Protein AF-A0A2M7XDY9-F1 (afdb_monomer_lite)

pLDDT: mean 84.05, std 13.84, range [47.88, 97.44]

Structure (mmCIF, N/CA/C/O backbone):
data_AF-A0A2M7XDY9-F1
#
_entry.id   AF-A0A2M7XDY9-F1
#
loop_
_atom_site.group_PDB
_atom_site.id
_atom_site.type_symbol
_atom_site.label_atom_id
_atom_site.label_alt_id
_atom_site.label_comp_id
_atom_site.label_asym_id
_atom_site.label_entity_id
_atom_site.label_seq_id
_atom_site.pdbx_PDB_ins_code
_atom_site.Cartn_x
_atom_site.Cartn_y
_atom_site.Cartn_z
_atom_site.occupancy
_atom_site.B_iso_or_equiv
_atom_site.auth_seq_id
_atom_site.auth_comp_id
_atom_site.auth_asym_id
_atom_site.auth_atom_id
_atom_site.pdbx_PDB_model_num
ATOM 1 N N . MET A 1 1 ? 44.457 -18.824 17.904 1.00 47.88 1 MET A N 1
ATOM 2 C CA . MET A 1 1 ? 43.256 -17.983 17.7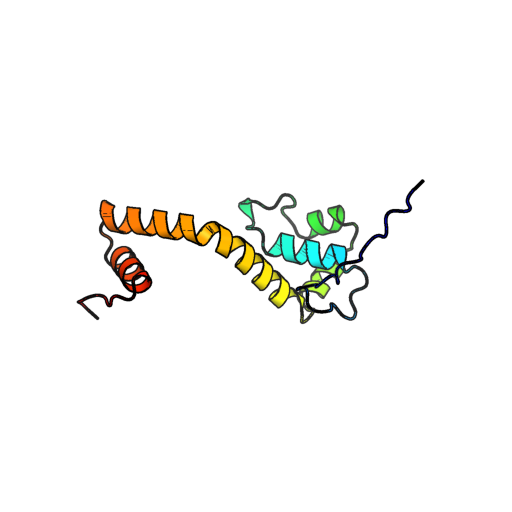11 1.00 47.88 1 MET A CA 1
ATOM 3 C C . MET A 1 1 ? 42.073 -18.923 17.550 1.00 47.88 1 MET A C 1
ATOM 5 O O . MET A 1 1 ? 42.213 -19.835 16.745 1.00 47.88 1 MET A O 1
ATOM 9 N N . PRO A 1 2 ? 40.983 -18.819 18.328 1.00 49.91 2 PRO A N 1
ATOM 10 C CA . PRO A 1 2 ? 39.837 -19.693 18.120 1.00 49.91 2 PRO A CA 1
ATOM 11 C C . PRO A 1 2 ? 39.021 -19.180 16.929 1.00 49.91 2 PRO A C 1
ATOM 13 O O . PRO A 1 2 ? 38.622 -18.018 16.892 1.00 49.91 2 PRO A O 1
ATOM 16 N N . GLU A 1 3 ? 38.813 -20.045 15.941 1.00 49.09 3 GLU A N 1
ATOM 17 C CA . GLU A 1 3 ? 37.969 -19.778 14.779 1.00 49.09 3 GLU A CA 1
ATOM 18 C C . GLU A 1 3 ? 36.494 -19.778 15.198 1.00 49.09 3 GLU A C 1
ATOM 20 O O . GLU A 1 3 ? 35.948 -20.789 15.648 1.00 49.09 3 GLU A O 1
ATOM 25 N N . THR A 1 4 ? 35.835 -18.630 15.062 1.00 50.94 4 THR A N 1
ATOM 26 C CA . THR A 1 4 ? 34.403 -18.487 15.325 1.00 50.94 4 THR A CA 1
ATOM 27 C C . THR A 1 4 ? 33.617 -19.243 14.254 1.00 50.94 4 THR A C 1
ATOM 29 O O . THR A 1 4 ? 33.508 -18.798 13.111 1.00 50.94 4 THR A O 1
ATOM 32 N N . LYS A 1 5 ? 33.050 -20.401 14.608 1.00 56.53 5 LYS A N 1
ATOM 33 C CA . LYS A 1 5 ? 32.114 -21.130 13.744 1.00 56.53 5 LYS A CA 1
ATOM 34 C C . LYS A 1 5 ? 30.842 -20.297 13.569 1.00 56.53 5 LYS A C 1
ATOM 36 O O . LYS A 1 5 ? 30.027 -20.219 14.483 1.00 56.53 5 LYS A O 1
ATOM 41 N N . LEU A 1 6 ? 30.662 -19.695 12.392 1.00 54.59 6 LEU A N 1
ATOM 42 C CA . LEU A 1 6 ? 29.385 -19.111 11.978 1.00 54.59 6 LEU A CA 1
ATOM 43 C C . LEU A 1 6 ? 28.340 -20.227 11.856 1.00 54.59 6 LEU A C 1
ATOM 45 O O . LEU A 1 6 ? 28.283 -20.947 10.857 1.00 54.59 6 LEU A O 1
ATOM 49 N N . THR A 1 7 ? 27.492 -20.370 12.867 1.00 56.31 7 THR A N 1
ATOM 50 C CA . THR A 1 7 ? 26.255 -21.140 12.767 1.00 56.31 7 THR A CA 1
ATOM 51 C C . THR A 1 7 ? 25.288 -20.376 11.862 1.00 56.31 7 THR A C 1
ATOM 53 O O . THR A 1 7 ? 24.645 -19.414 12.272 1.00 56.31 7 THR A O 1
ATOM 56 N N . LYS A 1 8 ? 25.198 -20.780 10.589 1.00 57.12 8 LYS A N 1
ATOM 57 C CA . LYS A 1 8 ? 24.160 -20.291 9.673 1.00 57.12 8 LYS A CA 1
ATOM 58 C C . LYS A 1 8 ? 22.806 -20.787 10.181 1.00 57.12 8 LYS A C 1
ATOM 60 O O . LYS A 1 8 ? 22.440 -21.935 9.938 1.00 57.12 8 LYS A O 1
ATOM 65 N N . ALA A 1 9 ? 22.076 -19.940 10.901 1.00 59.00 9 ALA A N 1
ATOM 66 C CA . ALA A 1 9 ? 20.655 -20.169 11.120 1.00 59.00 9 ALA A CA 1
ATOM 67 C C . ALA A 1 9 ? 19.960 -20.283 9.746 1.00 59.00 9 ALA A C 1
ATOM 69 O O . ALA A 1 9 ? 20.330 -19.549 8.821 1.00 59.00 9 ALA A O 1
ATOM 70 N N . PRO A 1 10 ? 18.993 -21.199 9.563 1.00 66.25 10 PRO A N 1
ATOM 71 C CA . PRO A 1 10 ? 18.257 -21.283 8.311 1.00 66.25 10 PRO A CA 1
ATOM 72 C C . PRO A 1 10 ? 17.510 -19.966 8.080 1.00 66.25 10 PRO A C 1
ATOM 74 O O . PRO A 1 10 ? 16.702 -19.543 8.906 1.00 66.25 10 PRO A O 1
ATOM 77 N N . ILE A 1 11 ? 17.791 -19.309 6.953 1.00 65.50 11 ILE A N 1
ATOM 78 C CA . ILE A 1 11 ? 17.052 -18.121 6.526 1.00 65.50 11 ILE A CA 1
ATOM 79 C C . ILE A 1 11 ? 15.661 -18.600 6.110 1.00 65.50 11 ILE A C 1
ATOM 81 O O . ILE A 1 11 ? 15.485 -19.184 5.041 1.00 65.50 11 ILE A O 1
ATOM 85 N N . ARG A 1 12 ? 14.666 -18.375 6.967 1.00 58.88 12 ARG A N 1
ATOM 86 C CA . ARG A 1 12 ? 13.259 -18.545 6.610 1.00 58.88 12 ARG A CA 1
ATOM 87 C C . ARG A 1 12 ? 12.804 -17.275 5.896 1.00 58.88 12 ARG A C 1
ATOM 89 O O . ARG A 1 12 ? 12.685 -16.228 6.520 1.00 58.88 12 ARG A O 1
ATOM 96 N N . SER A 1 13 ? 12.589 -17.366 4.586 1.00 60.31 13 SER A N 1
ATOM 97 C CA . SER A 1 13 ? 11.954 -16.289 3.827 1.00 60.31 13 SER A CA 1
ATOM 98 C C . SER A 1 13 ? 10.442 -16.462 3.887 1.00 60.31 13 SER A C 1
ATOM 100 O O . SER A 1 13 ? 9.917 -17.469 3.417 1.00 60.31 13 SER A O 1
ATOM 102 N N . ASP A 1 14 ? 9.737 -15.468 4.423 1.00 65.50 14 ASP A N 1
ATOM 103 C CA . ASP A 1 14 ? 8.274 -15.415 4.357 1.00 65.50 14 ASP A CA 1
ATOM 104 C C . ASP A 1 14 ? 7.774 -14.833 3.022 1.00 65.50 14 ASP A C 1
ATOM 106 O O . ASP A 1 14 ? 6.567 -14.639 2.832 1.00 65.50 14 ASP A O 1
ATOM 110 N N . PHE A 1 15 ? 8.676 -14.511 2.089 1.00 60.19 15 PHE A N 1
ATOM 111 C CA . PHE A 1 15 ? 8.303 -14.071 0.750 1.00 60.19 15 PHE A CA 1
ATOM 112 C C . PHE A 1 15 ? 8.026 -15.284 -0.145 1.00 60.19 15 PHE A C 1
ATOM 114 O O . PHE A 1 15 ? 8.867 -16.184 -0.222 1.00 60.19 15 PHE A O 1
ATOM 121 N N . PRO A 1 16 ? 6.874 -15.324 -0.844 1.00 64.62 16 PRO A N 1
ATOM 122 C CA . PRO A 1 16 ? 6.636 -16.356 -1.846 1.00 64.62 16 PRO A CA 1
ATOM 123 C C . PRO A 1 16 ? 7.735 -16.283 -2.911 1.00 64.62 16 PRO A C 1
ATOM 125 O O . PRO A 1 16 ? 8.169 -15.186 -3.262 1.00 64.62 16 PRO A O 1
ATOM 128 N N . MET A 1 17 ? 8.187 -17.431 -3.430 1.00 64.12 17 MET A N 1
ATOM 129 C CA . MET A 1 17 ? 9.162 -17.443 -4.527 1.00 64.12 17 MET A CA 1
ATOM 130 C C . MET A 1 17 ? 8.612 -16.644 -5.708 1.00 64.12 17 MET A C 1
ATOM 132 O O . MET A 1 17 ? 7.597 -17.030 -6.293 1.00 64.12 17 MET A O 1
ATOM 136 N N . ILE A 1 18 ? 9.284 -15.541 -6.041 1.00 68.75 18 ILE A N 1
ATOM 137 C CA . ILE A 1 18 ? 8.952 -14.726 -7.204 1.00 68.75 18 ILE A CA 1
ATOM 138 C C . ILE A 1 18 ? 9.631 -15.349 -8.417 1.00 68.75 18 ILE A C 1
ATOM 140 O O . ILE A 1 18 ? 10.832 -15.195 -8.622 1.00 68.75 18 ILE A O 1
ATOM 144 N N . VAL A 1 19 ? 8.863 -16.116 -9.185 1.00 67.25 19 VAL A N 1
ATOM 145 C CA . VAL A 1 19 ? 9.340 -16.776 -10.405 1.00 67.25 19 VAL A CA 1
ATOM 146 C C . VAL A 1 19 ? 9.232 -15.824 -11.592 1.00 67.25 19 VAL A C 1
ATOM 148 O O . VAL A 1 19 ? 8.279 -15.060 -11.687 1.00 67.25 19 VAL A O 1
ATOM 151 N N . ASN A 1 20 ? 10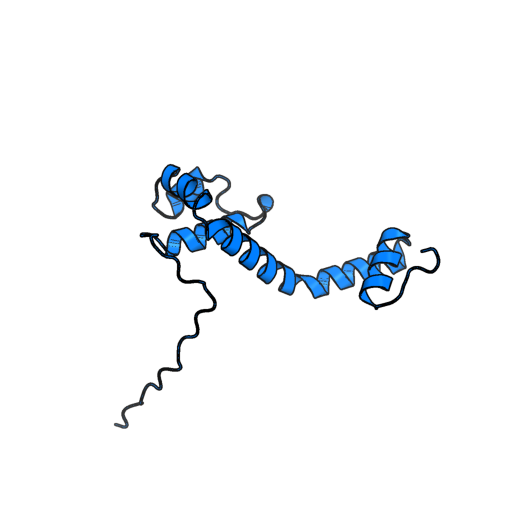.195 -15.894 -12.514 1.00 71.00 20 ASN A N 1
ATOM 152 C CA . ASN A 1 20 ? 10.194 -15.153 -13.784 1.00 71.00 20 ASN A CA 1
ATOM 153 C C . ASN A 1 20 ? 10.226 -13.616 -13.669 1.00 71.00 20 ASN A C 1
ATOM 155 O O . ASN A 1 20 ? 9.808 -12.918 -14.591 1.00 71.00 20 ASN A O 1
ATOM 159 N N . VAL A 1 21 ? 10.770 -13.077 -12.576 1.00 79.12 21 VAL A N 1
ATOM 160 C CA . VAL A 1 21 ? 11.079 -11.646 -12.450 1.00 79.12 21 VAL A CA 1
ATOM 161 C C . VAL A 1 21 ? 12.595 -11.486 -12.384 1.00 79.12 21 VAL A C 1
ATOM 163 O O . VAL A 1 21 ? 13.233 -12.022 -11.487 1.00 79.12 21 VAL A O 1
ATOM 166 N N . ILE A 1 22 ? 13.175 -10.762 -13.345 1.00 80.00 22 ILE A N 1
ATOM 167 C CA . ILE A 1 22 ? 14.630 -10.528 -13.424 1.00 80.00 22 ILE A CA 1
ATOM 168 C C . ILE A 1 22 ? 15.077 -9.518 -12.350 1.00 80.00 22 ILE A C 1
ATOM 170 O O . ILE A 1 22 ? 16.106 -9.697 -11.707 1.00 80.00 22 ILE A O 1
ATOM 174 N N . HIS A 1 23 ? 14.256 -8.495 -12.107 1.00 86.75 23 HIS A N 1
ATOM 175 C CA . HIS A 1 23 ? 14.501 -7.394 -11.167 1.00 86.75 23 HIS A CA 1
ATOM 176 C C . HIS A 1 23 ? 13.675 -7.577 -9.887 1.00 86.75 23 HIS A C 1
ATOM 178 O O . HIS A 1 23 ? 12.703 -6.865 -9.630 1.00 86.75 23 HIS A O 1
ATOM 184 N N . ILE A 1 24 ? 13.989 -8.626 -9.119 1.00 90.69 24 ILE A N 1
ATOM 185 C CA . ILE A 1 24 ? 13.190 -9.021 -7.945 1.00 90.69 24 ILE A CA 1
ATOM 186 C C . ILE A 1 24 ? 13.192 -7.924 -6.873 1.00 90.69 24 ILE A C 1
ATOM 188 O O . ILE A 1 24 ? 12.155 -7.664 -6.263 1.00 90.69 24 ILE A O 1
ATOM 192 N N . ALA A 1 25 ? 14.336 -7.278 -6.640 1.00 91.62 25 ALA A N 1
ATOM 193 C CA . ALA A 1 25 ? 14.456 -6.239 -5.623 1.00 91.62 25 ALA A CA 1
ATOM 194 C C . ALA A 1 25 ? 13.554 -5.041 -5.951 1.00 91.62 25 ALA A C 1
ATOM 196 O O . ALA A 1 25 ? 12.758 -4.614 -5.115 1.00 91.62 25 ALA A O 1
ATOM 197 N N . GLU A 1 26 ? 13.606 -4.565 -7.190 1.00 95.50 26 GLU A N 1
ATOM 198 C CA . GLU A 1 26 ? 12.809 -3.446 -7.686 1.00 95.50 26 GLU A CA 1
ATOM 199 C C . GLU A 1 26 ? 11.318 -3.810 -7.737 1.00 95.50 26 GLU A C 1
ATOM 201 O O . GLU A 1 26 ? 10.470 -2.979 -7.420 1.00 95.50 26 GLU A O 1
ATOM 206 N N . PHE A 1 27 ? 10.975 -5.065 -8.050 1.00 95.25 27 PHE A N 1
ATOM 207 C CA . PHE A 1 27 ? 9.597 -5.562 -7.985 1.00 95.25 27 PHE A CA 1
ATOM 208 C C . PHE A 1 27 ? 9.028 -5.485 -6.564 1.00 95.25 27 PHE A C 1
ATOM 210 O O . PHE A 1 27 ? 7.896 -5.038 -6.361 1.00 95.25 27 PHE A O 1
ATOM 217 N N . ILE A 1 28 ? 9.821 -5.887 -5.566 1.00 95.12 28 ILE A N 1
ATOM 218 C CA . ILE A 1 28 ? 9.447 -5.795 -4.151 1.00 95.12 28 ILE A CA 1
ATOM 219 C C . ILE A 1 28 ? 9.333 -4.325 -3.728 1.00 95.12 28 ILE A C 1
ATOM 221 O O . ILE A 1 28 ? 8.341 -3.952 -3.100 1.00 95.12 28 ILE A O 1
ATOM 225 N N . GLN A 1 29 ? 10.293 -3.476 -4.104 1.00 96.31 29 GLN A N 1
ATOM 226 C CA . GLN A 1 29 ? 10.235 -2.036 -3.830 1.00 96.31 29 GLN A CA 1
ATOM 227 C C . GLN A 1 29 ? 8.999 -1.391 -4.463 1.00 96.31 29 GLN A C 1
ATOM 229 O O . GLN A 1 29 ? 8.350 -0.554 -3.839 1.00 96.31 29 GLN A O 1
ATOM 234 N N . PHE A 1 30 ? 8.623 -1.808 -5.672 1.00 97.12 30 PHE A N 1
ATOM 235 C CA . PHE A 1 30 ? 7.442 -1.297 -6.353 1.00 97.12 30 PHE A CA 1
ATOM 236 C C . PHE A 1 30 ? 6.147 -1.714 -5.654 1.00 97.12 30 PHE A C 1
ATOM 238 O O . PHE A 1 30 ? 5.232 -0.900 -5.514 1.00 97.12 30 PHE A O 1
ATOM 245 N N . ALA A 1 31 ? 6.074 -2.953 -5.161 1.00 96.75 31 ALA A N 1
ATOM 246 C CA . ALA A 1 31 ? 4.952 -3.400 -4.344 1.00 96.75 31 ALA A CA 1
ATOM 247 C C . ALA A 1 31 ? 4.852 -2.591 -3.039 1.00 96.75 31 ALA A C 1
ATOM 249 O O . ALA A 1 31 ? 3.757 -2.171 -2.659 1.00 96.75 31 ALA A O 1
ATOM 250 N N . TYR A 1 32 ? 5.991 -2.301 -2.402 1.00 96.19 32 TYR A N 1
ATOM 251 C CA . TYR A 1 32 ? 6.047 -1.467 -1.200 1.00 96.19 32 TYR A CA 1
ATOM 252 C C . TYR A 1 32 ? 5.589 -0.033 -1.484 1.00 96.19 32 TYR A C 1
ATOM 254 O O . TYR A 1 32 ? 4.720 0.493 -0.794 1.00 96.19 32 TYR A O 1
ATOM 262 N N . TRP A 1 33 ? 6.082 0.575 -2.564 1.00 97.19 33 TRP A N 1
ATOM 263 C CA . TRP A 1 33 ? 5.648 1.897 -3.015 1.00 97.19 33 TRP A CA 1
ATOM 264 C C . TRP A 1 33 ? 4.139 1.950 -3.300 1.00 97.19 33 TRP A C 1
ATOM 266 O O . TRP A 1 33 ? 3.473 2.938 -2.979 1.00 97.19 33 TRP A O 1
ATOM 276 N N . TYR A 1 34 ? 3.568 0.872 -3.850 1.00 96.19 34 TYR A N 1
ATOM 277 C CA . TYR A 1 34 ? 2.124 0.749 -4.051 1.00 96.19 34 TYR A CA 1
ATOM 278 C C . TYR A 1 34 ? 1.335 0.606 -2.745 1.00 96.19 34 TYR A C 1
ATOM 280 O O . TYR A 1 34 ? 0.230 1.149 -2.663 1.00 96.19 34 TYR A O 1
ATOM 288 N N . ALA A 1 35 ? 1.886 -0.091 -1.749 1.00 95.75 35 ALA A N 1
ATOM 289 C CA . ALA A 1 35 ? 1.297 -0.225 -0.418 1.00 95.75 35 ALA A CA 1
ATOM 290 C C . ALA A 1 35 ? 1.292 1.107 0.353 1.00 95.75 35 ALA A C 1
ATOM 292 O O . ALA A 1 35 ? 0.354 1.381 1.097 1.00 95.75 35 ALA A O 1
ATOM 293 N N . THR A 1 36 ? 2.279 1.975 0.117 1.00 94.62 36 THR A N 1
ATOM 294 C CA . THR A 1 36 ? 2.355 3.301 0.740 1.00 94.62 36 THR A CA 1
ATOM 295 C C . THR A 1 36 ? 1.215 4.217 0.262 1.00 94.62 36 THR A C 1
ATOM 297 O O . THR A 1 36 ? 1.006 4.360 -0.954 1.00 94.62 36 THR A O 1
ATOM 300 N N . PRO A 1 37 ? 0.482 4.906 1.163 1.00 92.12 37 PRO A N 1
ATOM 301 C CA . PRO A 1 37 ? -0.543 5.871 0.768 1.00 92.12 37 PRO A CA 1
ATOM 302 C C . PRO A 1 37 ? 0.034 7.000 -0.092 1.00 92.12 37 PRO A C 1
ATOM 304 O O . PRO A 1 37 ? 1.113 7.516 0.192 1.00 92.12 37 PRO A O 1
ATOM 307 N N . LYS A 1 38 ? -0.698 7.436 -1.129 1.00 92.38 38 LYS A N 1
ATOM 308 C CA . LYS A 1 38 ? -0.219 8.436 -2.111 1.00 92.38 38 LYS A CA 1
ATOM 309 C C . LYS A 1 38 ? 0.343 9.714 -1.473 1.00 92.38 38 LYS A C 1
ATOM 311 O O . LYS A 1 38 ? 1.326 10.260 -1.969 1.00 92.38 38 LYS A O 1
ATOM 316 N N . ALA A 1 39 ? -0.262 10.171 -0.374 1.00 93.38 39 ALA A N 1
ATOM 317 C CA . ALA A 1 39 ? 0.187 11.348 0.365 1.00 93.38 39 ALA A CA 1
ATOM 318 C C . ALA A 1 39 ? 1.632 11.201 0.879 1.00 93.38 39 ALA A C 1
ATOM 320 O O . ALA A 1 39 ? 2.410 12.149 0.781 1.00 93.38 39 ALA A O 1
ATOM 321 N N . TYR A 1 40 ? 2.009 9.999 1.320 1.00 94.00 40 TYR A N 1
ATOM 322 C CA . TYR A 1 40 ? 3.296 9.702 1.956 1.00 94.00 40 TYR A CA 1
ATOM 323 C C . TYR A 1 40 ? 4.352 9.134 1.006 1.00 94.00 40 TYR A C 1
ATOM 325 O O . TYR A 1 40 ? 5.485 8.908 1.416 1.00 94.00 40 TYR A O 1
ATOM 333 N N . ARG A 1 41 ? 4.019 8.900 -0.267 1.00 95.56 41 ARG A N 1
ATOM 334 C CA . ARG A 1 41 ? 5.015 8.454 -1.251 1.00 95.56 41 ARG A CA 1
ATOM 335 C C . ARG A 1 41 ? 6.028 9.558 -1.509 1.00 95.56 41 ARG A C 1
ATOM 337 O O . ARG A 1 41 ? 5.627 10.693 -1.759 1.00 95.56 41 ARG A O 1
ATOM 344 N N . GLU A 1 42 ? 7.308 9.218 -1.503 1.00 94.88 42 GLU A N 1
ATOM 345 C CA . GLU A 1 42 ? 8.373 10.135 -1.909 1.00 94.88 42 GLU A CA 1
ATOM 346 C C . GLU A 1 42 ? 8.278 10.411 -3.418 1.00 94.88 42 GLU A C 1
ATOM 348 O O . GLU A 1 42 ? 8.058 11.547 -3.834 1.00 94.88 42 GLU A O 1
ATOM 353 N N . GLN A 1 43 ? 8.297 9.356 -4.239 1.00 97.31 43 GLN A N 1
ATOM 354 C CA . GLN A 1 43 ? 8.061 9.455 -5.680 1.00 97.31 43 GLN A CA 1
ATOM 355 C C . GLN A 1 43 ? 6.551 9.508 -5.936 1.00 97.31 43 GLN A C 1
ATOM 357 O O . GLN A 1 43 ? 5.819 8.568 -5.617 1.00 97.31 43 GLN A O 1
ATOM 362 N N . LYS A 1 44 ? 6.052 10.622 -6.481 1.00 95.81 44 LYS A N 1
ATOM 363 C CA . LYS A 1 44 ? 4.603 10.863 -6.609 1.00 95.81 44 LYS A CA 1
ATOM 364 C C . LYS A 1 44 ? 3.971 10.140 -7.792 1.00 95.81 44 LYS A C 1
ATOM 366 O O . LYS A 1 44 ? 2.771 9.858 -7.757 1.00 95.81 44 LYS A O 1
ATOM 371 N N . THR A 1 45 ? 4.759 9.807 -8.808 1.00 96.69 45 THR A N 1
ATOM 372 C CA . THR A 1 45 ? 4.282 9.129 -10.014 1.00 96.69 45 THR A CA 1
ATOM 373 C C . THR A 1 45 ? 5.018 7.813 -10.253 1.00 96.69 45 THR A C 1
ATOM 375 O O . THR A 1 45 ? 6.107 7.584 -9.727 1.00 96.69 45 THR A O 1
ATOM 378 N N . GLN A 1 46 ? 4.408 6.933 -11.053 1.00 95.62 46 GLN A N 1
ATOM 379 C CA . GLN A 1 46 ? 5.034 5.676 -11.471 1.00 95.62 46 GLN A CA 1
ATOM 380 C C . GLN A 1 46 ? 6.303 5.947 -12.289 1.00 95.62 46 GLN A C 1
ATOM 382 O O . GLN A 1 46 ? 7.304 5.266 -12.092 1.00 95.62 46 GLN A O 1
ATOM 387 N N . LYS A 1 47 ? 6.273 6.969 -13.151 1.00 96.94 47 LYS A N 1
ATOM 388 C CA . LYS A 1 47 ? 7.423 7.430 -13.930 1.00 96.94 47 LYS A CA 1
ATOM 389 C C . LYS A 1 47 ? 8.602 7.841 -13.046 1.00 96.94 47 LYS A C 1
ATOM 391 O O . LYS A 1 47 ? 9.721 7.396 -13.287 1.00 96.94 47 LYS A O 1
ATOM 396 N N . ASP A 1 48 ? 8.350 8.636 -12.006 1.00 97.06 48 ASP A N 1
ATOM 397 C CA . ASP A 1 48 ? 9.401 9.081 -11.078 1.00 97.06 48 ASP A CA 1
ATOM 398 C C . ASP A 1 48 ? 9.983 7.903 -10.294 1.00 97.06 48 ASP A C 1
ATOM 400 O O . ASP A 1 48 ? 11.193 7.814 -10.100 1.00 97.06 48 ASP A O 1
ATOM 404 N N . PHE A 1 49 ? 9.125 6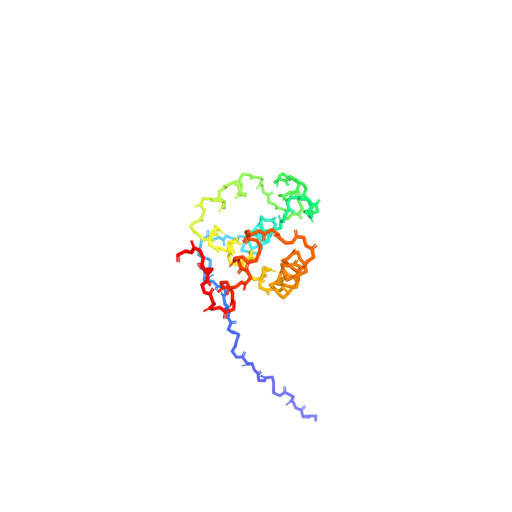.966 -9.878 1.00 97.44 49 PHE A N 1
ATOM 405 C CA . PHE A 1 49 ? 9.565 5.745 -9.213 1.00 97.44 49 PHE A CA 1
ATOM 406 C C . PHE A 1 49 ? 10.429 4.877 -10.138 1.00 97.44 49 PHE A C 1
ATOM 408 O O . PHE A 1 49 ? 11.492 4.422 -9.726 1.00 97.44 49 PHE A O 1
ATOM 415 N N . ALA A 1 50 ? 10.015 4.694 -11.397 1.00 95.88 50 ALA A N 1
ATOM 416 C CA . ALA A 1 50 ? 10.761 3.932 -12.398 1.00 95.88 50 ALA A CA 1
ATOM 417 C C . ALA A 1 50 ? 12.172 4.500 -12.597 1.00 95.88 50 ALA A C 1
ATOM 419 O O . ALA A 1 50 ? 13.153 3.757 -12.563 1.00 95.88 50 ALA A O 1
ATOM 420 N N . ALA A 1 51 ? 12.269 5.828 -12.719 1.00 96.81 51 ALA A N 1
ATOM 421 C CA . ALA A 1 51 ? 13.540 6.532 -12.825 1.00 96.81 51 ALA A CA 1
ATOM 422 C C . ALA A 1 51 ? 14.414 6.341 -11.574 1.00 96.81 51 ALA A C 1
ATOM 424 O O . ALA A 1 51 ? 15.616 6.125 -11.704 1.00 96.81 51 ALA A O 1
ATOM 425 N N . ALA A 1 52 ? 13.820 6.373 -10.376 1.00 96.12 52 ALA A N 1
ATOM 426 C CA . ALA A 1 52 ? 14.544 6.211 -9.116 1.00 96.12 52 ALA A CA 1
ATOM 427 C C . ALA A 1 52 ? 15.136 4.803 -8.929 1.00 96.12 52 ALA A C 1
ATOM 429 O O . ALA A 1 52 ? 16.228 4.676 -8.380 1.00 96.12 52 ALA A O 1
ATOM 430 N N . VAL A 1 53 ? 14.446 3.757 -9.396 1.00 94.44 53 VAL A N 1
ATOM 431 C CA . VAL A 1 53 ? 14.900 2.357 -9.264 1.00 94.44 53 VAL A CA 1
ATOM 432 C C . VAL A 1 53 ? 15.598 1.815 -10.518 1.00 94.44 53 VAL A C 1
ATOM 434 O O . VAL A 1 53 ? 15.992 0.654 -10.552 1.00 94.44 53 VAL A O 1
ATOM 437 N N . GLY A 1 54 ? 15.767 2.643 -11.554 1.00 93.50 54 GLY A N 1
ATOM 438 C CA . GLY A 1 54 ? 16.529 2.295 -12.756 1.00 93.50 54 GLY A CA 1
ATOM 439 C C . GLY A 1 54 ? 15.827 1.323 -13.711 1.00 93.50 54 GLY A C 1
ATOM 440 O O . GLY A 1 54 ? 16.501 0.546 -14.385 1.00 93.50 54 GLY A O 1
ATOM 441 N N . VAL A 1 55 ? 14.492 1.359 -13.798 1.00 94.25 55 VAL A N 1
ATOM 442 C CA . VAL A 1 55 ? 13.708 0.522 -14.728 1.00 94.25 55 VAL A CA 1
ATOM 443 C C . VAL A 1 55 ? 12.826 1.367 -15.648 1.00 94.25 55 VAL A C 1
ATOM 445 O O . VAL A 1 55 ? 12.520 2.522 -15.360 1.00 94.25 55 VAL A O 1
ATOM 448 N N . CYS A 1 56 ? 12.382 0.794 -16.768 1.00 93.81 56 CYS A N 1
ATOM 449 C CA . CYS A 1 56 ? 11.409 1.449 -17.641 1.00 93.81 56 CYS A CA 1
ATOM 450 C C . CYS A 1 56 ? 10.017 1.486 -16.991 1.00 93.81 56 CYS A C 1
ATOM 452 O O . CYS A 1 56 ? 9.604 0.548 -16.308 1.00 93.81 56 CYS A O 1
ATOM 454 N N . GLU A 1 57 ? 9.250 2.547 -17.254 1.00 94.75 57 GLU A N 1
ATOM 455 C CA . GLU A 1 57 ? 7.876 2.670 -16.749 1.00 94.75 57 GLU A CA 1
ATOM 456 C C . GLU A 1 57 ? 6.962 1.537 -17.255 1.00 94.75 57 GLU A C 1
ATOM 458 O O . GLU A 1 57 ? 6.096 1.065 -16.514 1.00 94.75 57 GLU A O 1
ATOM 463 N N . ASP A 1 58 ? 7.193 1.047 -18.475 1.00 94.06 58 ASP A N 1
ATOM 464 C CA . ASP A 1 58 ? 6.467 -0.091 -19.052 1.00 94.06 58 ASP A CA 1
ATOM 465 C C . ASP A 1 58 ? 6.723 -1.390 -18.279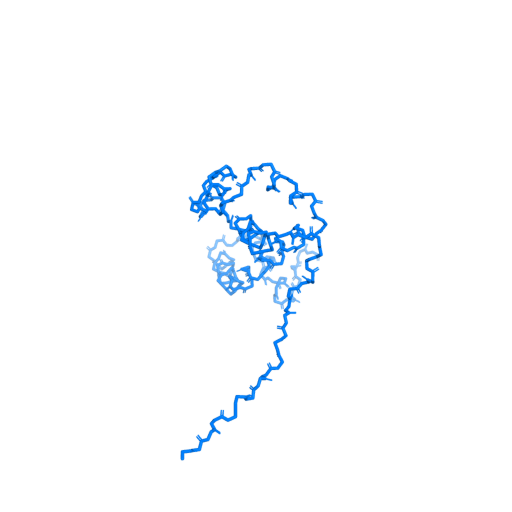 1.00 94.06 58 ASP A C 1
ATOM 467 O O . ASP A 1 58 ? 5.783 -2.140 -18.014 1.00 94.06 58 ASP A O 1
ATOM 471 N N . THR A 1 59 ? 7.954 -1.602 -17.799 1.00 93.62 59 THR A N 1
ATOM 472 C CA . THR A 1 59 ? 8.306 -2.747 -16.946 1.00 93.62 59 THR A CA 1
ATOM 473 C C . THR A 1 59 ? 7.449 -2.771 -15.680 1.00 93.62 59 THR A C 1
ATOM 475 O O . THR A 1 59 ? 6.913 -3.813 -15.303 1.00 93.62 59 THR A O 1
ATOM 478 N N . LEU A 1 60 ? 7.247 -1.611 -15.047 1.00 95.00 60 LEU A N 1
ATOM 479 C CA . LEU A 1 60 ? 6.357 -1.485 -13.890 1.00 95.00 60 LEU A CA 1
ATOM 480 C C . LEU A 1 60 ? 4.894 -1.761 -14.261 1.00 95.00 60 LEU A C 1
ATOM 482 O O . LEU A 1 60 ? 4.134 -2.348 -13.484 1.00 95.00 60 LEU A O 1
ATOM 486 N N . THR A 1 61 ? 4.476 -1.345 -15.457 1.00 95.69 61 THR A N 1
ATOM 487 C CA . THR A 1 61 ? 3.137 -1.639 -15.973 1.00 95.69 61 THR A CA 1
ATOM 488 C C . THR A 1 61 ? 2.906 -3.135 -16.145 1.00 95.69 61 THR A C 1
ATOM 490 O O . THR A 1 61 ? 1.850 -3.628 -15.737 1.00 95.69 61 THR A O 1
ATOM 493 N N . ASP A 1 62 ? 3.900 -3.864 -16.639 1.00 93.88 62 ASP A N 1
ATOM 494 C CA . ASP A 1 62 ? 3.838 -5.317 -16.760 1.00 93.88 62 ASP A CA 1
ATOM 495 C C . ASP A 1 62 ? 3.891 -6.024 -15.404 1.00 93.88 62 ASP A C 1
ATOM 497 O O . ASP A 1 62 ? 3.143 -6.979 -15.181 1.00 93.88 62 ASP A O 1
ATOM 501 N N . TRP A 1 63 ? 4.659 -5.517 -14.437 1.00 95.06 63 TRP A N 1
ATOM 502 C CA . TRP A 1 63 ? 4.658 -6.069 -13.079 1.00 95.06 63 TRP A CA 1
ATOM 503 C C . TRP A 1 63 ? 3.288 -6.029 -12.415 1.00 95.06 63 TRP A C 1
ATOM 505 O O . TRP A 1 63 ? 2.928 -6.988 -11.738 1.00 95.06 63 TRP A O 1
ATOM 515 N N . LYS A 1 64 ? 2.462 -5.007 -12.672 1.00 95.50 64 LYS A N 1
ATOM 516 C CA . LYS A 1 64 ? 1.076 -4.968 -12.160 1.00 95.50 64 LYS A CA 1
ATOM 517 C C . LYS A 1 64 ? 0.203 -6.118 -12.671 1.00 95.50 64 LYS A C 1
ATOM 519 O O . LYS A 1 64 ? -0.817 -6.419 -12.049 1.00 95.50 64 LYS A O 1
ATOM 524 N N . ARG A 1 65 ? 0.571 -6.738 -13.795 1.00 95.06 65 ARG A N 1
ATOM 525 C CA . ARG A 1 65 ? -0.107 -7.912 -14.368 1.00 95.06 65 ARG A CA 1
ATOM 526 C C . ARG A 1 65 ? 0.453 -9.223 -13.820 1.00 95.06 65 ARG A C 1
ATOM 528 O O . ARG A 1 65 ? -0.174 -10.265 -13.992 1.00 95.06 65 ARG A O 1
ATOM 535 N N . HIS A 1 66 ? 1.607 -9.186 -13.152 1.00 93.94 66 HIS A N 1
ATOM 536 C CA . HIS A 1 66 ? 2.216 -10.371 -12.573 1.00 93.94 66 HIS A CA 1
ATOM 537 C C . HIS A 1 66 ? 1.315 -10.946 -11.462 1.00 93.94 66 HIS A C 1
ATOM 539 O O . HIS A 1 66 ? 0.927 -10.201 -10.553 1.00 93.94 66 HIS A O 1
ATOM 545 N N . PRO A 1 67 ? 1.014 -12.261 -11.462 1.00 93.56 67 PRO A N 1
ATOM 546 C CA . PRO A 1 67 ? 0.074 -12.868 -10.513 1.00 93.56 67 PRO A CA 1
ATOM 547 C C . PRO A 1 67 ? 0.413 -12.630 -9.038 1.00 93.56 67 PRO A C 1
ATOM 549 O O . PRO A 1 67 ? -0.472 -12.620 -8.187 1.00 93.56 67 PRO A O 1
ATOM 552 N N . GLN A 1 68 ? 1.694 -12.423 -8.725 1.00 93.00 68 GLN A N 1
ATOM 553 C CA . GLN A 1 68 ? 2.173 -12.232 -7.355 1.00 93.00 68 GLN A CA 1
ATOM 554 C C . GLN A 1 68 ? 2.253 -10.767 -6.914 1.00 93.00 68 GLN A C 1
ATOM 556 O O . GLN A 1 68 ? 2.440 -10.518 -5.725 1.00 93.00 68 GLN A O 1
ATOM 561 N N . PHE A 1 69 ? 2.078 -9.799 -7.819 1.00 95.19 69 PHE A N 1
ATOM 562 C CA . PHE A 1 69 ? 2.242 -8.384 -7.479 1.00 95.19 69 PHE A CA 1
ATOM 563 C C . PHE A 1 69 ? 1.194 -7.913 -6.467 1.00 95.19 69 PHE A C 1
ATOM 565 O O . PHE A 1 69 ? 1.528 -7.483 -5.366 1.00 95.19 69 PHE A O 1
ATOM 572 N N . TRP A 1 70 ? -0.092 -8.061 -6.786 1.00 96.00 70 TRP A N 1
ATOM 573 C CA . TRP A 1 70 ? -1.169 -7.636 -5.887 1.00 96.00 70 TRP A CA 1
ATOM 574 C C . TRP A 1 70 ? -1.235 -8.421 -4.571 1.00 96.00 70 TRP A C 1
ATOM 576 O O . TRP A 1 70 ? -1.467 -7.791 -3.538 1.00 96.00 70 TRP A O 1
ATOM 586 N N . PRO A 1 71 ? -1.014 -9.752 -4.545 1.00 95.19 71 PRO A N 1
ATOM 587 C CA . PRO A 1 71 ? -0.836 -10.473 -3.288 1.00 95.19 71 PRO A CA 1
ATOM 588 C C . PRO A 1 71 ? 0.280 -9.893 -2.413 1.00 95.19 71 PRO A C 1
ATOM 590 O O . PRO A 1 71 ? 0.075 -9.719 -1.212 1.00 95.19 71 PRO A O 1
ATOM 593 N N . LEU A 1 72 ? 1.425 -9.537 -3.005 1.00 94.38 72 LEU A N 1
ATOM 594 C CA . LEU A 1 72 ? 2.542 -8.932 -2.283 1.00 94.38 72 LEU A CA 1
ATOM 595 C C . LEU A 1 72 ? 2.175 -7.550 -1.720 1.00 94.38 72 LEU A C 1
ATOM 597 O O . LEU A 1 72 ? 2.392 -7.305 -0.535 1.00 94.38 72 LEU A O 1
ATOM 601 N N . VAL A 1 73 ? 1.538 -6.691 -2.525 1.00 95.75 73 VAL A N 1
ATOM 602 C CA . VAL A 1 73 ? 1.038 -5.372 -2.086 1.00 95.75 73 VAL A CA 1
ATOM 603 C C . VAL A 1 73 ? 0.073 -5.517 -0.905 1.00 95.75 73 VAL A C 1
ATOM 605 O O . VAL A 1 73 ? 0.230 -4.843 0.109 1.00 95.75 73 VAL A O 1
AT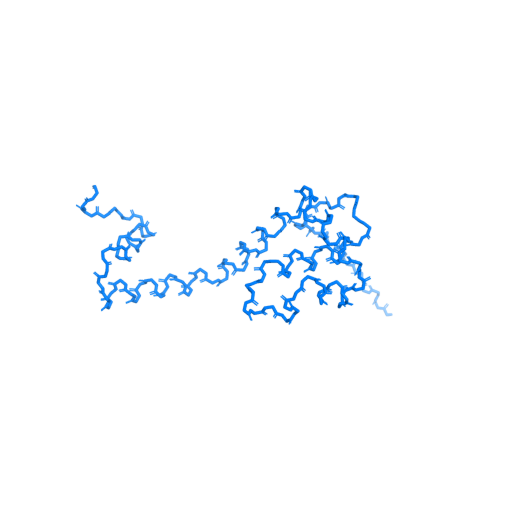OM 608 N N . ARG A 1 74 ? -0.910 -6.423 -0.994 1.00 95.19 74 ARG A N 1
ATOM 609 C CA . ARG A 1 74 ? -1.882 -6.657 0.090 1.00 95.19 74 ARG A CA 1
ATOM 610 C C . ARG A 1 74 ? -1.214 -7.152 1.365 1.00 95.19 74 ARG A C 1
ATOM 612 O O . ARG A 1 74 ? -1.604 -6.719 2.444 1.00 95.19 74 ARG A O 1
ATOM 619 N N . LYS A 1 75 ? -0.214 -8.033 1.248 1.00 93.31 75 LYS A N 1
ATOM 620 C CA . LYS A 1 75 ? 0.570 -8.493 2.399 1.00 93.31 75 LYS A CA 1
ATOM 621 C C . LYS A 1 75 ? 1.263 -7.312 3.080 1.00 93.31 75 LYS A C 1
ATOM 623 O O . LYS A 1 75 ? 1.133 -7.169 4.287 1.00 93.31 75 LYS A O 1
ATOM 628 N N . MET A 1 76 ? 1.928 -6.446 2.315 1.00 93.56 76 MET A N 1
ATOM 629 C CA . MET A 1 76 ? 2.618 -5.267 2.854 1.00 93.56 76 MET A CA 1
ATOM 630 C C . MET A 1 76 ? 1.658 -4.282 3.529 1.00 93.56 76 MET A C 1
ATOM 632 O O . MET A 1 76 ? 1.946 -3.833 4.633 1.00 93.56 76 MET A O 1
ATOM 636 N N . ILE A 1 77 ? 0.497 -4.010 2.923 1.00 92.94 77 ILE A N 1
ATOM 637 C CA . ILE A 1 77 ? -0.560 -3.210 3.564 1.00 92.94 77 ILE A CA 1
ATOM 638 C C . ILE A 1 77 ? -0.995 -3.869 4.876 1.00 92.94 77 ILE A C 1
ATOM 640 O O . ILE A 1 77 ? -1.115 -3.193 5.888 1.00 92.94 77 ILE A O 1
ATOM 644 N N . GLY A 1 78 ? -1.219 -5.184 4.874 1.00 90.62 78 GLY A N 1
ATOM 645 C CA . GLY A 1 78 ? -1.621 -5.926 6.066 1.00 90.62 78 GLY A CA 1
ATOM 646 C C . GLY A 1 78 ? -0.602 -5.830 7.200 1.00 90.62 78 GLY A C 1
ATOM 647 O O . GLY A 1 78 ? -0.997 -5.579 8.333 1.00 90.62 78 GLY A O 1
ATOM 648 N N . GLU A 1 79 ? 0.691 -5.986 6.908 1.00 89.00 79 GLU A N 1
ATOM 649 C CA . GLU A 1 79 ? 1.746 -5.829 7.918 1.00 89.00 79 GLU A CA 1
ATOM 650 C C . GLU A 1 79 ? 1.808 -4.395 8.457 1.00 89.00 79 GLU A C 1
ATOM 652 O O . GLU A 1 79 ? 1.793 -4.213 9.670 1.00 89.00 79 GLU A O 1
ATOM 657 N N . GLN A 1 80 ? 1.751 -3.380 7.585 1.00 85.62 80 GLN A N 1
ATOM 658 C CA . GLN A 1 80 ? 1.690 -1.978 8.021 1.00 85.62 80 GLN A CA 1
ATOM 659 C C . GLN A 1 80 ? 0.455 -1.706 8.891 1.00 85.62 80 GLN A C 1
ATOM 661 O O . GLN A 1 80 ? 0.524 -0.992 9.885 1.00 85.62 80 GLN A O 1
ATOM 666 N N . MET A 1 81 ? -0.697 -2.279 8.543 1.00 85.06 81 MET A N 1
ATOM 667 C CA . MET A 1 81 ? -1.925 -2.080 9.310 1.00 85.06 81 MET A CA 1
ATOM 668 C C . MET A 1 81 ? -1.847 -2.723 10.689 1.00 85.06 81 MET A C 1
ATOM 670 O O . MET A 1 81 ? -2.320 -2.111 11.638 1.00 85.06 81 MET A O 1
ATOM 674 N N . LYS A 1 82 ? -1.233 -3.907 10.829 1.00 87.44 82 LYS A N 1
ATOM 675 C CA . LYS A 1 82 ? -1.094 -4.586 12.130 1.00 87.44 82 LYS A CA 1
ATOM 676 C C . LYS A 1 82 ? -0.384 -3.725 13.170 1.00 87.44 82 LYS A C 1
ATOM 678 O O . LYS A 1 82 ? -0.793 -3.744 14.325 1.00 87.44 82 LYS A O 1
ATOM 683 N N . GLU A 1 83 ? 0.631 -2.971 12.758 1.00 86.06 83 GLU A N 1
ATOM 684 C CA . GLU A 1 83 ? 1.355 -2.051 13.644 1.00 86.06 83 GLU A CA 1
ATOM 685 C C . GLU A 1 83 ? 0.464 -0.903 14.133 1.00 86.06 83 GLU A C 1
ATOM 687 O O . GLU A 1 83 ? 0.593 -0.474 15.271 1.00 86.06 83 GLU A O 1
ATOM 692 N N . ASN A 1 84 ? -0.494 -0.472 13.307 1.00 84.56 84 ASN A N 1
ATOM 693 C CA . ASN A 1 84 ? -1.415 0.622 13.617 1.00 84.56 84 ASN A CA 1
ATOM 694 C C . ASN A 1 84 ? -2.716 0.160 14.306 1.00 84.56 84 ASN A C 1
ATOM 696 O O . ASN A 1 84 ? -3.516 0.997 14.722 1.00 84.56 84 ASN A O 1
ATOM 700 N N . ILE A 1 85 ? -2.975 -1.153 14.414 1.00 87.06 85 ILE A N 1
ATOM 701 C CA . ILE A 1 85 ? -4.206 -1.679 15.035 1.00 87.06 85 ILE A CA 1
ATOM 702 C C . ILE A 1 85 ? -4.415 -1.129 16.459 1.00 87.06 85 ILE A C 1
ATOM 704 O O . ILE A 1 85 ? -5.539 -0.704 16.735 1.00 87.06 85 ILE A O 1
ATOM 708 N N . PRO A 1 86 ? -3.410 -1.109 17.359 1.00 86.06 86 PRO A N 1
ATOM 709 C CA . PRO A 1 86 ? -3.588 -0.560 18.704 1.00 86.06 86 PRO A CA 1
ATOM 710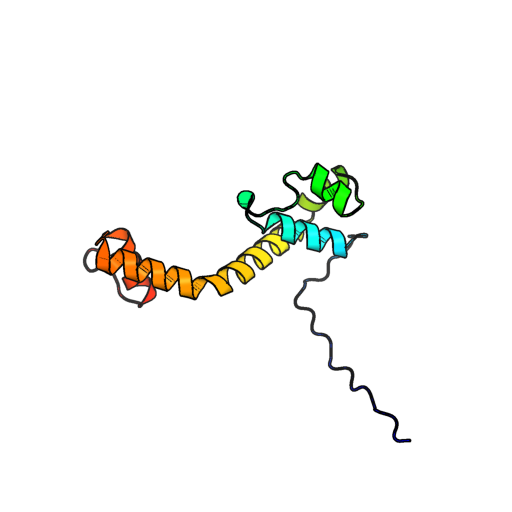 C C . PRO A 1 86 ? -4.066 0.900 18.704 1.00 86.06 86 PRO A C 1
ATOM 712 O O . PRO A 1 86 ? -5.061 1.207 19.359 1.00 86.06 86 PRO A O 1
ATOM 715 N N . ASP A 1 87 ? -3.439 1.761 17.900 1.00 89.25 87 ASP A N 1
ATOM 716 C CA . ASP A 1 87 ? -3.762 3.194 17.809 1.00 89.25 87 ASP A CA 1
ATOM 717 C C . ASP A 1 87 ? -5.158 3.432 17.212 1.00 89.25 87 ASP A C 1
ATOM 719 O O . ASP A 1 87 ? -5.905 4.325 17.627 1.00 89.25 87 ASP A O 1
ATOM 723 N N . VAL A 1 88 ? -5.550 2.597 16.242 1.00 87.38 88 VAL A N 1
ATOM 724 C CA . VAL A 1 88 ? -6.895 2.620 15.652 1.00 87.38 88 VAL A CA 1
ATOM 725 C C . VAL A 1 88 ? -7.947 2.209 16.684 1.00 87.38 88 VAL A C 1
ATOM 727 O O . VAL A 1 88 ? -9.001 2.843 16.758 1.00 87.38 88 VAL A O 1
ATOM 730 N N . ILE A 1 89 ? -7.680 1.178 17.494 1.00 87.31 89 ILE A N 1
ATOM 731 C CA . ILE A 1 89 ? -8.585 0.741 18.568 1.00 87.31 89 ILE A CA 1
ATOM 732 C C . ILE A 1 89 ? -8.715 1.826 19.643 1.00 87.31 89 ILE A C 1
ATOM 734 O O . ILE A 1 89 ? -9.829 2.087 20.101 1.00 87.31 89 ILE A O 1
ATOM 738 N N . GLU A 1 90 ? -7.616 2.478 20.026 1.00 88.44 90 GLU A N 1
ATOM 739 C CA . GLU A 1 90 ? -7.636 3.590 20.982 1.00 88.44 90 GLU A CA 1
ATOM 740 C C . GLU A 1 90 ? -8.464 4.767 20.452 1.00 88.44 90 GLU A C 1
ATOM 742 O O . GLU A 1 90 ? -9.411 5.208 21.104 1.00 88.44 90 GLU A O 1
ATOM 747 N N . SER A 1 91 ? -8.208 5.193 19.214 1.00 88.31 91 SER A N 1
ATOM 748 C CA . SER A 1 91 ? -8.979 6.259 18.565 1.00 88.31 91 SER A CA 1
ATOM 749 C C . SER A 1 91 ? -10.470 5.916 18.457 1.00 88.31 91 SER A C 1
ATOM 751 O O . SER A 1 91 ? -11.334 6.782 18.620 1.00 88.31 91 SER A O 1
ATOM 753 N N . LEU A 1 92 ? -10.801 4.652 18.175 1.00 87.88 92 LEU A N 1
ATOM 754 C CA . LEU A 1 92 ? -12.185 4.183 18.123 1.00 87.88 92 LEU A CA 1
ATOM 755 C C . LEU A 1 92 ? -12.853 4.256 19.501 1.00 87.88 92 LEU A C 1
ATOM 757 O O . LEU A 1 92 ? -13.976 4.753 19.595 1.00 87.88 92 LEU A O 1
ATOM 761 N N . ARG A 1 93 ? -12.165 3.809 20.561 1.00 87.38 93 ARG A N 1
ATOM 762 C CA . ARG A 1 93 ? -12.638 3.923 21.947 1.00 87.38 93 ARG A CA 1
ATOM 763 C C . ARG A 1 93 ? -12.929 5.379 22.301 1.00 87.38 93 ARG A C 1
ATOM 765 O O . ARG A 1 93 ? -14.012 5.674 22.799 1.00 87.38 93 ARG A O 1
ATOM 772 N N . ASP A 1 94 ? -12.000 6.286 22.018 1.00 88.94 94 ASP A N 1
ATOM 773 C CA . ASP A 1 94 ? -12.153 7.703 22.352 1.00 88.94 94 ASP A CA 1
ATOM 774 C C . ASP A 1 94 ? -13.326 8.343 21.611 1.00 88.94 94 ASP A C 1
ATOM 776 O O . ASP A 1 94 ? -14.095 9.107 22.199 1.00 88.94 94 ASP A O 1
ATOM 780 N N . ASN A 1 95 ? -13.519 8.008 20.334 1.00 87.00 95 ASN A N 1
ATOM 781 C CA . ASN A 1 95 ? -14.679 8.480 19.581 1.00 87.00 95 ASN A CA 1
ATOM 782 C C . ASN A 1 95 ? -15.992 7.900 20.134 1.00 87.00 95 ASN A C 1
ATOM 784 O O . ASN A 1 95 ? -16.957 8.649 20.295 1.00 87.00 95 ASN A O 1
ATOM 788 N N . ALA A 1 96 ? -16.031 6.608 20.473 1.00 86.12 96 ALA A N 1
ATOM 789 C CA . ALA A 1 96 ? -17.211 5.967 21.052 1.00 86.12 96 ALA A CA 1
ATOM 790 C C . ALA A 1 96 ? -17.599 6.592 22.405 1.00 86.12 96 ALA A C 1
ATOM 792 O O . ALA A 1 96 ? -18.771 6.884 22.632 1.00 86.12 96 ALA A O 1
ATOM 793 N N . MET A 1 97 ? -16.616 6.861 23.270 1.00 83.19 97 MET A N 1
ATOM 794 C CA . MET A 1 97 ? -16.833 7.429 24.604 1.00 83.19 97 MET A CA 1
ATOM 795 C C . MET A 1 97 ? -17.207 8.915 24.574 1.00 83.19 97 MET A C 1
ATOM 797 O O . MET A 1 97 ? -18.048 9.346 25.358 1.00 83.19 97 MET A O 1
ATOM 801 N N . ASN A 1 98 ? -16.584 9.705 23.691 1.00 85.62 98 ASN A N 1
ATOM 802 C CA . ASN A 1 98 ? -16.691 11.167 23.744 1.00 85.62 98 ASN A CA 1
ATOM 803 C C . ASN A 1 98 ? -17.665 11.759 22.720 1.00 85.62 98 ASN A C 1
ATOM 805 O O . ASN A 1 98 ? -18.214 12.834 22.953 1.00 85.62 98 ASN A O 1
ATOM 809 N N . LYS A 1 99 ? -17.868 11.099 21.573 1.00 80.69 99 LYS A N 1
ATOM 810 C CA . LYS A 1 99 ? -18.751 11.591 20.499 1.00 80.69 99 LYS A CA 1
ATOM 811 C C . LYS A 1 99 ? -20.067 10.818 20.414 1.00 80.69 99 LYS A C 1
ATOM 813 O O . LYS A 1 99 ? -21.014 11.332 19.828 1.00 80.69 99 LYS A O 1
ATOM 818 N N . GLY A 1 100 ? -20.139 9.619 21.002 1.00 68.31 100 GLY A N 1
ATOM 819 C CA . GLY A 1 100 ? -21.383 8.858 21.171 1.00 68.31 100 GLY A CA 1
ATOM 820 C C . GLY A 1 100 ? -22.048 8.393 19.870 1.00 68.31 100 GLY A C 1
ATOM 821 O O . GLY A 1 100 ? -23.247 8.123 19.862 1.00 68.31 100 GLY A O 1
ATOM 822 N N . GLY A 1 101 ? -21.305 8.315 18.761 1.00 78.38 101 GLY A N 1
ATOM 823 C CA . GLY A 1 101 ? -21.833 7.814 17.494 1.00 78.38 101 GLY A CA 1
ATOM 824 C C . GLY A 1 101 ? -22.208 6.335 17.606 1.00 78.38 101 GLY A C 1
ATOM 825 O O . GLY A 1 101 ? -21.384 5.501 17.984 1.00 78.38 101 GLY A O 1
ATOM 826 N N . ALA A 1 102 ? -23.464 5.996 17.294 1.00 75.69 102 ALA A N 1
ATOM 827 C CA . ALA A 1 102 ? -23.978 4.627 17.413 1.00 75.69 102 ALA A CA 1
ATOM 828 C C . ALA A 1 102 ? -23.166 3.612 16.580 1.00 75.69 102 ALA A C 1
ATOM 830 O O . ALA A 1 102 ? -23.038 2.452 16.970 1.00 75.69 102 ALA A O 1
ATOM 831 N N . SER A 1 103 ? -22.575 4.057 15.466 1.00 82.06 103 SER A N 1
ATOM 832 C CA . SER A 1 103 ? -21.672 3.272 14.618 1.00 82.06 103 SER A CA 1
ATOM 833 C C . SER A 1 103 ? -20.355 2.913 15.308 1.00 82.06 103 SER A C 1
ATOM 835 O O . SER A 1 103 ? -19.916 1.768 15.244 1.00 82.06 103 SER A O 1
ATOM 837 N N . GLU A 1 104 ? -19.724 3.871 15.979 1.00 81.50 104 GLU A N 1
ATOM 838 C CA . GLU A 1 104 ? -18.438 3.719 16.654 1.00 81.50 104 GLU A CA 1
ATOM 839 C C . GLU A 1 104 ? -18.592 2.883 17.922 1.00 81.50 104 GLU A C 1
ATOM 841 O O . GLU A 1 104 ? -17.791 1.979 18.165 1.00 81.50 104 GLU A O 1
ATOM 846 N N . VAL A 1 105 ? -19.663 3.128 18.686 1.00 79.06 105 VAL A N 1
ATOM 847 C CA . VAL A 1 105 ? -20.038 2.308 19.846 1.00 79.06 105 VAL A CA 1
ATOM 848 C C . VAL A 1 105 ? -20.315 0.871 19.405 1.00 79.06 105 VAL A C 1
ATOM 850 O O . VAL A 1 105 ? -19.749 -0.057 19.979 1.00 79.06 105 VAL A O 1
ATOM 853 N N . GLY A 1 106 ? -21.115 0.675 18.352 1.00 84.06 106 GLY A N 1
ATOM 854 C CA . GLY A 1 106 ? -21.408 -0.655 17.815 1.00 84.06 106 GLY A CA 1
ATOM 855 C C . GLY A 1 106 ? -20.153 -1.396 17.343 1.00 84.06 106 GLY A C 1
ATOM 856 O O . GLY A 1 106 ? -19.976 -2.574 17.652 1.00 84.06 106 GLY A O 1
ATOM 857 N N . LEU A 1 107 ? -19.236 -0.709 16.652 1.00 85.50 107 LEU A N 1
ATOM 858 C CA . LEU A 1 107 ? -17.969 -1.298 16.212 1.00 85.50 107 LEU A CA 1
ATOM 859 C C . LEU A 1 107 ? -17.060 -1.663 17.396 1.00 85.50 107 LEU A C 1
ATOM 861 O O . LEU A 1 107 ? -16.452 -2.732 17.388 1.00 85.50 107 LEU A O 1
ATOM 865 N N . TYR A 1 108 ? -16.993 -0.813 18.423 1.00 82.75 108 TYR A N 1
ATOM 866 C CA . TYR A 1 108 ? -16.204 -1.069 19.628 1.00 82.75 108 TYR A CA 1
ATOM 867 C C . TYR A 1 108 ? -16.748 -2.260 20.433 1.00 82.75 108 TYR A C 1
ATOM 869 O O . TYR A 1 108 ? -15.982 -3.145 20.821 1.00 82.75 108 TYR A O 1
ATOM 877 N N . LEU A 1 109 ? -18.073 -2.344 20.608 1.00 83.88 109 LEU A N 1
ATOM 878 C CA . LEU A 1 109 ? -18.738 -3.496 21.228 1.00 83.88 109 LEU A CA 1
ATOM 879 C C . LEU A 1 109 ? -18.457 -4.788 20.456 1.00 83.88 109 LEU A C 1
ATOM 881 O O . LEU A 1 109 ? -18.083 -5.794 21.058 1.00 83.88 109 LEU A O 1
ATOM 885 N N . LYS A 1 110 ? -18.528 -4.740 19.121 1.00 87.25 110 LYS A N 1
ATOM 886 C CA . LYS A 1 110 ? -18.229 -5.891 18.264 1.00 87.25 110 LYS A CA 1
ATOM 887 C C . LYS A 1 110 ? -16.791 -6.387 18.429 1.00 87.25 110 LYS A C 1
ATOM 889 O O . LYS A 1 110 ? -16.571 -7.595 18.470 1.00 87.25 110 LYS A O 1
ATOM 894 N N . ILE A 1 111 ? -15.816 -5.481 18.551 1.00 85.44 111 ILE A N 1
ATOM 895 C CA . ILE A 1 111 ? -14.413 -5.841 18.830 1.00 85.44 111 ILE A CA 1
ATOM 896 C C . ILE A 1 111 ? -14.285 -6.525 20.198 1.00 85.44 111 ILE A C 1
ATOM 898 O O . ILE A 1 111 ? -13.531 -7.487 20.328 1.00 85.44 111 ILE A O 1
ATOM 902 N N . ALA A 1 112 ? -15.054 -6.086 21.196 1.00 83.25 112 ALA A N 1
ATOM 903 C CA . ALA A 1 112 ? -15.110 -6.711 22.517 1.00 83.25 112 ALA A CA 1
ATOM 904 C C . ALA A 1 112 ? -15.876 -8.054 22.545 1.00 83.25 112 ALA A C 1
ATOM 906 O O . ALA A 1 112 ? -15.978 -8.674 23.602 1.00 83.25 112 ALA A O 1
ATOM 907 N N . GLY A 1 113 ? -16.417 -8.512 21.408 1.00 84.81 113 GLY A N 1
ATOM 908 C CA . GLY A 1 113 ? -17.225 -9.732 21.319 1.00 84.81 113 GLY A CA 1
ATOM 909 C C . GLY A 1 113 ? -18.658 -9.566 21.833 1.00 84.81 113 GLY A C 1
ATOM 910 O O . GLY A 1 113 ? -19.319 -10.558 22.132 1.00 84.81 113 GLY A O 1
ATOM 911 N N . LEU A 1 114 ? -19.135 -8.325 21.952 1.00 78.69 114 LEU A N 1
ATOM 912 C CA . LEU A 1 114 ? -20.481 -7.982 22.399 1.00 78.69 114 LEU A CA 1
ATOM 913 C C . LEU A 1 114 ? -21.343 -7.577 21.197 1.00 78.69 114 LEU A C 1
ATOM 915 O O . LEU A 1 114 ? -20.881 -6.884 20.291 1.00 78.69 114 LEU A O 1
ATOM 919 N N . ASN A 1 115 ? -22.610 -7.990 21.196 1.00 70.19 115 ASN A N 1
ATOM 920 C CA . ASN A 1 115 ? -23.570 -7.549 20.186 1.00 70.19 115 ASN A CA 1
ATOM 921 C C . ASN A 1 115 ? -24.163 -6.194 20.574 1.00 70.19 115 ASN A C 1
ATOM 923 O O . ASN A 1 115 ? -24.321 -5.882 21.757 1.00 70.19 115 ASN A O 1
ATOM 927 N N . ASN A 1 116 ? -24.505 -5.395 19.565 1.00 63.47 116 ASN A N 1
ATOM 928 C CA . ASN A 1 116 ? -25.239 -4.161 19.780 1.00 63.47 116 ASN A CA 1
ATOM 929 C C . ASN A 1 116 ? -26.643 -4.539 20.292 1.00 63.47 116 ASN A C 1
ATOM 931 O O . ASN A 1 116 ? -27.287 -5.372 19.662 1.00 63.47 116 ASN A O 1
ATOM 935 N N . PRO A 1 117 ? -27.151 -3.972 21.399 1.00 58.59 117 PRO A N 1
ATOM 936 C CA . PRO A 1 117 ? -28.457 -4.358 21.950 1.00 58.59 117 PRO A CA 1
ATOM 937 C C . PRO A 1 117 ? -29.662 -4.060 21.035 1.00 58.59 117 PRO A C 1
ATOM 939 O O . PRO A 1 117 ? -30.786 -4.380 21.408 1.00 58.59 117 PRO A O 1
ATOM 942 N N . ASN A 1 118 ? -29.436 -3.450 19.866 1.00 58.38 118 ASN A N 1
ATOM 943 C CA . ASN A 1 118 ? -30.452 -3.111 18.870 1.00 58.38 118 ASN A CA 1
ATOM 944 C C . ASN A 1 118 ? -30.359 -3.947 17.571 1.00 58.38 118 ASN A C 1
ATOM 946 O O . ASN A 1 118 ? -31.092 -3.631 16.636 1.00 58.38 118 ASN A O 1
ATOM 950 N N . ASP A 1 119 ? -29.471 -4.950 17.501 1.00 55.22 119 ASP A N 1
ATOM 951 C CA . ASP A 1 119 ? -29.407 -5.938 16.403 1.00 55.22 119 ASP A CA 1
ATOM 952 C C . ASP A 1 119 ? -30.161 -7.234 16.753 1.00 55.22 119 ASP A C 1
ATOM 954 O O . ASP A 1 119 ? -30.085 -7.675 17.926 1.00 55.22 119 ASP A O 1
#

Organism: NCBI:txid1975035

Sequence (119 aa):
MPETKLTKAPIRSDFPMIVNVIHIAEFIQFAYWYATPKAYREQKTQKDFAAAVGVCEDTLTDWKRHPQFWPLVRKMIGEQMKENIPDVIESLRDNAMNKGGASEVGLYLKIAGLNNPND

Foldseek 3Di:
DDDDPPPPDDDDDPDDPDPPDPCVVLLLVLLLLLLDDLVPRPQNDLCSSCVVSVHDSVSSVVSVVRPCSVVSSVVNNVVVVVVCVVVVLVVLVCCCVPVVPLVSVQVNCVVVVHHDPVD

Radius of gyration: 21.65 Å; chains: 1; bounding box: 74×33×44 Å

Secondary structure (DSSP, 8-state):
--------------S----S-S-HHHHHHHHHHHHS-GGG-SS-SHHHHHHHHT--HHHHHHHTTSTTHHHHHHHHHHHHHHHHHHHHHHHHHHHHHHH--HHHHHHHHHHTTPPPTT-